Protein AF-A0A382V3U6-F1 (afdb_monomer)

Sequence (64 aa):
MRSIIGLTPANVGKILFEGTDITSLPTHKIAKLGIGFVPEERQIFPELSVWENLDIARRQPKHK

InterPro domains:
  IPR003439 ABC transporter-like, ATP-binding domain [PF00005] (2-57)
  IPR027417 P-loop containing nucleoside triphosphate hydrolase [G3DSA:3.40.50.300] (1-64)
  IPR027417 P-loop containing nucleoside triphosphate hydrolase [SSF52540] (1-61)
  IPR052156 Branched-Chain Amino Acid Transport ATP-binding Protein LivF [PTHR43820] (1-60)

Secondary structure (DSSP, 8-state):
-TTTTTSS--SSS--EETTEE-TT--HHHHHHTT-----SS----TTS-HHHHHHHHH------

Radius of gyration: 14.33 Å; Cα contacts (8 Å, |Δi|>4): 44; chains: 1; bounding box: 31×26×38 Å

pLDDT: mean 85.38, std 10.95, range [38.44, 95.44]

Foldseek 3Di:
DCQLQQNDQDPDDFRDDPNDTCRNPHNVVSVVVVDDDDDPDPPAPPVDDPVVSVVVVPDDDDDD

Mean predicted aligned error: 6.02 Å

Solvent-accessible surface area (backbone atoms only — not comparable to full-atom values): 4344 Å² total; per-residue (Å²): 110,55,37,80,51,35,77,36,79,60,93,72,88,81,43,70,55,98,88,39,80,44,49,84,41,52,38,76,59,45,42,72,74,72,54,84,84,82,67,95,63,85,86,66,64,85,93,46,54,74,67,54,51,53,53,59,72,67,56,75,85,78,86,129

Nearest PDB structures (foldseek):
  1ji0-assembly1_A  TM=8.894E-01  e=1.067E-03  Thermotoga maritima
  4p33-assembly1_A  TM=8.802E-01  e=5.179E-03  Escherichia coli K-12
  6mjp-assembly1_B  TM=7.433E-01  e=4.820E-03  Vibrio cholerae
  8frl-assembly1_A  TM=7.487E-01  e=1.062E-02  Acinetobacter baylyi ADP1
  8hpn-assembly1_D  TM=7.143E-01  e=2.691E-01  Mycolicibacterium smegmatis MC2 155

Organism: NCBI:txid408172

Structure (mmCIF, N/CA/C/O backbone):
data_AF-A0A382V3U6-F1
#
_entry.id   AF-A0A382V3U6-F1
#
loop_
_atom_site.group_PDB
_atom_site.id
_atom_site.type_symbol
_atom_site.label_atom_id
_atom_site.label_alt_id
_atom_site.label_comp_id
_atom_site.label_asym_id
_atom_site.label_entity_id
_atom_site.label_seq_id
_atom_site.pdbx_PDB_ins_code
_atom_site.Cartn_x
_atom_site.Cartn_y
_atom_site.Cartn_z
_atom_site.occupancy
_atom_site.B_iso_or_equiv
_atom_site.auth_seq_id
_atom_site.auth_comp_id
_atom_site.auth_asym_id
_atom_site.auth_atom_id
_atom_site.pdbx_PDB_model_num
ATOM 1 N N . MET A 1 1 ? 2.595 6.813 6.101 1.00 78.06 1 MET A N 1
ATOM 2 C CA . MET A 1 1 ? 2.193 6.053 4.893 1.00 78.06 1 MET A CA 1
ATOM 3 C C . MET A 1 1 ? 1.788 4.611 5.176 1.00 78.06 1 MET A C 1
ATOM 5 O O . MET A 1 1 ? 0.680 4.255 4.808 1.00 78.06 1 MET A O 1
ATOM 9 N N . ARG A 1 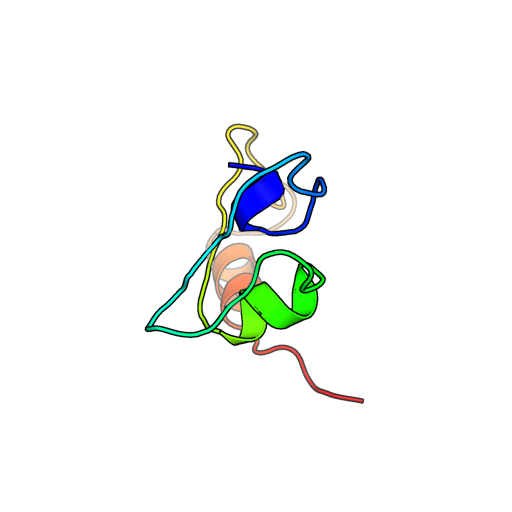2 ? 2.605 3.795 5.865 1.00 83.62 2 ARG A N 1
ATOM 10 C CA . ARG A 1 2 ? 2.313 2.362 6.119 1.00 83.62 2 ARG A CA 1
ATOM 11 C C . ARG A 1 2 ? 0.920 2.077 6.708 1.00 83.62 2 ARG A C 1
ATOM 13 O O . ARG A 1 2 ? 0.307 1.087 6.327 1.00 83.62 2 ARG A O 1
ATOM 20 N N . SER A 1 3 ? 0.398 2.953 7.570 1.00 89.38 3 SER A N 1
ATOM 21 C CA . SER A 1 3 ? -0.945 2.790 8.145 1.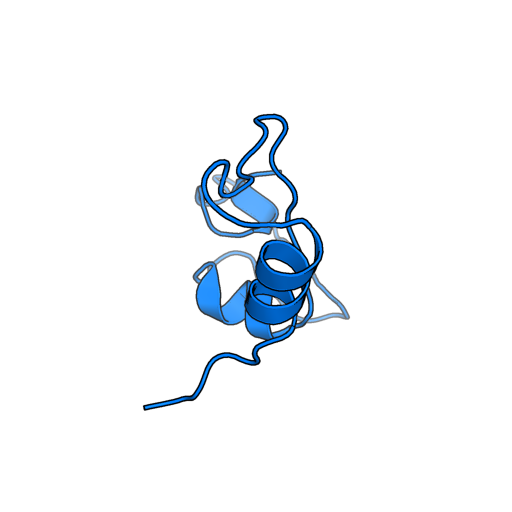00 89.38 3 SER A CA 1
ATOM 22 C C . SER A 1 3 ? -2.097 3.068 7.191 1.00 89.38 3 SER A C 1
ATOM 24 O O . SER A 1 3 ? -3.111 2.390 7.269 1.00 89.38 3 SER A O 1
ATOM 26 N N . ILE A 1 4 ? -1.924 3.983 6.235 1.00 90.00 4 ILE A N 1
ATOM 27 C CA . ILE A 1 4 ? -2.943 4.289 5.215 1.00 90.00 4 ILE A CA 1
ATOM 28 C C . ILE A 1 4 ? -3.176 3.085 4.301 1.00 90.00 4 ILE A C 1
ATOM 30 O O . ILE A 1 4 ? -4.292 2.837 3.870 1.00 90.00 4 ILE A O 1
ATOM 34 N N . ILE A 1 5 ? -2.122 2.313 4.044 1.00 90.62 5 ILE A N 1
ATOM 35 C CA . ILE A 1 5 ? -2.146 1.147 3.155 1.00 90.62 5 ILE A CA 1
ATOM 36 C C . ILE A 1 5 ? -2.324 -0.175 3.917 1.00 90.62 5 ILE A C 1
ATOM 38 O O . ILE A 1 5 ? -2.171 -1.249 3.341 1.00 90.62 5 ILE A O 1
ATOM 42 N N . GLY A 1 6 ? -2.610 -0.121 5.223 1.00 87.06 6 GLY A N 1
ATOM 43 C CA . GLY A 1 6 ? -2.882 -1.300 6.054 1.00 87.06 6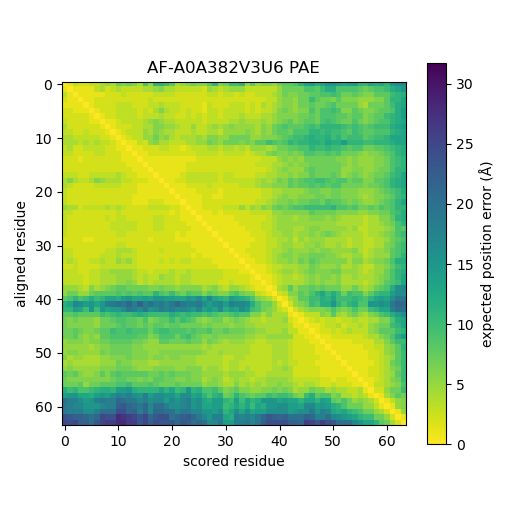 GLY A CA 1
ATOM 44 C C . GLY A 1 6 ? -1.672 -2.195 6.361 1.00 87.06 6 GLY A C 1
ATOM 45 O O . GLY A 1 6 ? -1.863 -3.307 6.845 1.00 87.06 6 GLY A O 1
ATOM 46 N N . LEU A 1 7 ? -0.434 -1.739 6.113 1.00 86.00 7 LEU A N 1
ATOM 47 C CA . LEU A 1 7 ? 0.793 -2.477 6.472 1.00 86.00 7 LEU A CA 1
ATOM 48 C C . LEU A 1 7 ? 1.156 -2.346 7.957 1.00 86.00 7 LEU A C 1
ATOM 50 O O . LEU A 1 7 ? 2.008 -3.072 8.469 1.00 86.00 7 LEU A O 1
ATOM 54 N N . THR A 1 8 ? 0.594 -1.362 8.652 1.00 88.25 8 THR A N 1
ATOM 55 C CA . THR A 1 8 ? 0.828 -1.134 10.082 1.00 88.25 8 THR A CA 1
ATOM 56 C C . THR A 1 8 ? -0.432 -0.512 10.675 1.00 88.25 8 THR A C 1
ATOM 58 O O . THR A 1 8 ? -0.808 0.559 10.210 1.00 88.25 8 THR A O 1
ATOM 61 N N . PRO A 1 9 ? -1.103 -1.123 11.662 1.00 83.94 9 PRO A N 1
ATOM 62 C CA . PRO A 1 9 ? -2.323 -0.556 12.236 1.00 83.94 9 PRO A CA 1
ATOM 63 C C . PRO A 1 9 ? -2.126 0.892 12.704 1.00 83.94 9 PRO A C 1
ATOM 65 O O . PRO A 1 9 ? -1.048 1.256 13.172 1.00 83.94 9 PRO A O 1
ATOM 68 N N . ALA A 1 10 ? -3.152 1.731 12.561 1.00 88.94 10 ALA A N 1
ATOM 69 C CA . ALA A 1 10 ? -3.137 3.059 13.165 1.00 88.94 10 ALA A CA 1
ATOM 70 C C . ALA A 1 10 ? -3.367 2.927 14.678 1.00 88.94 10 ALA A C 1
ATOM 72 O O . ALA A 1 10 ? -4.360 2.338 15.098 1.00 88.94 10 ALA A O 1
ATOM 73 N N . ASN A 1 11 ? -2.466 3.476 15.498 1.00 84.69 11 ASN A N 1
ATOM 74 C CA . ASN A 1 11 ? -2.602 3.406 16.958 1.00 84.69 11 ASN A CA 1
ATOM 75 C C . ASN A 1 11 ? -3.780 4.246 17.477 1.00 84.69 11 ASN A C 1
ATOM 77 O O . ASN A 1 11 ? -4.418 3.869 18.454 1.00 84.69 11 ASN A O 1
ATOM 81 N N . VAL A 1 12 ? -4.056 5.385 16.836 1.00 90.94 12 VAL A N 1
ATOM 82 C CA . VAL A 1 12 ? -5.168 6.296 17.139 1.00 90.94 12 VAL A CA 1
ATOM 83 C C . VAL A 1 12 ? -5.629 6.999 15.860 1.00 90.94 12 VAL A C 1
ATOM 85 O O . VAL A 1 12 ? -4.859 7.135 14.908 1.00 90.94 12 VAL A O 1
ATOM 88 N N . GLY A 1 13 ? -6.871 7.486 15.857 1.00 92.44 13 GLY A N 1
ATOM 89 C CA . GLY A 1 13 ? -7.456 8.230 14.740 1.00 92.44 13 GLY A CA 1
ATOM 90 C C . GLY A 1 13 ? -8.225 7.356 13.749 1.00 92.44 13 GLY A C 1
ATOM 91 O O . GLY A 1 13 ? -8.486 6.181 14.003 1.00 92.44 13 GLY A O 1
ATOM 92 N N . LYS A 1 14 ? -8.628 7.965 12.630 1.00 93.19 14 LYS A N 1
ATOM 93 C CA . LYS A 1 14 ? -9.356 7.308 11.540 1.00 93.19 14 LYS A CA 1
ATOM 94 C C . LYS A 1 14 ? -8.741 7.660 10.195 1.00 93.19 14 LYS A C 1
ATOM 96 O O . LYS A 1 14 ? -8.286 8.785 9.995 1.00 93.19 14 LYS A O 1
ATOM 101 N N . ILE A 1 15 ? -8.772 6.707 9.276 1.00 94.44 15 ILE A N 1
ATOM 102 C CA . ILE A 1 15 ? -8.347 6.870 7.891 1.00 94.44 15 ILE A CA 1
ATOM 103 C C . ILE A 1 15 ? -9.598 6.744 7.028 1.00 94.44 15 ILE A C 1
ATOM 105 O O . ILE A 1 15 ? -10.221 5.685 6.986 1.00 94.44 15 ILE A O 1
ATOM 109 N N . LEU A 1 16 ? -9.971 7.839 6.370 1.00 95.44 16 LEU A N 1
ATOM 110 C CA . LEU A 1 16 ? -11.126 7.901 5.481 1.00 95.44 16 LEU A CA 1
ATOM 111 C C . LEU A 1 16 ? -10.647 8.010 4.036 1.00 95.44 16 LEU A C 1
ATOM 113 O O . LEU A 1 16 ? -9.817 8.863 3.721 1.00 95.44 16 LEU A O 1
ATOM 117 N N . PHE A 1 17 ? -11.204 7.178 3.164 1.00 94.44 17 PHE A N 1
ATOM 118 C CA . PHE A 1 17 ? -11.027 7.271 1.720 1.00 94.44 17 PHE A CA 1
ATOM 119 C C . PHE A 1 17 ? -12.400 7.336 1.058 1.00 94.44 17 PHE A C 1
ATOM 121 O O . PHE A 1 17 ? -13.221 6.450 1.274 1.00 94.44 17 PHE A O 1
ATOM 128 N N . GLU A 1 18 ? -12.673 8.418 0.323 1.00 93.06 18 GLU A N 1
ATOM 129 C CA 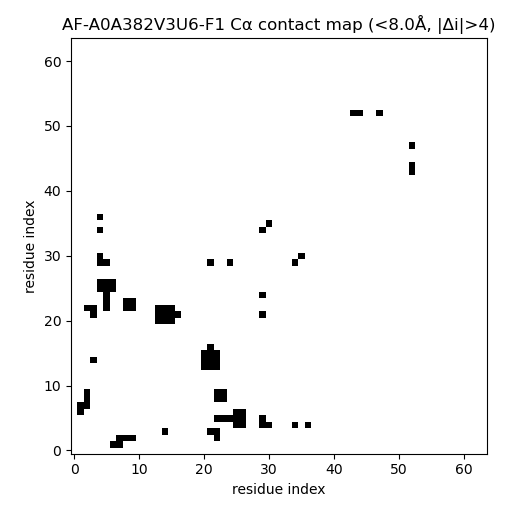. GLU A 1 18 ? -13.978 8.666 -0.319 1.00 93.06 18 GLU A CA 1
ATOM 130 C C . GLU A 1 18 ? -15.175 8.486 0.640 1.00 93.06 18 GLU A C 1
ATOM 132 O O . GLU A 1 18 ? -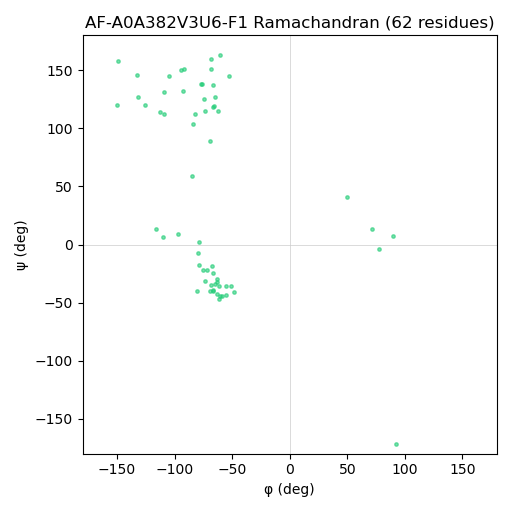16.198 7.896 0.308 1.00 93.06 18 GLU A O 1
ATOM 137 N N . GLY A 1 19 ? -1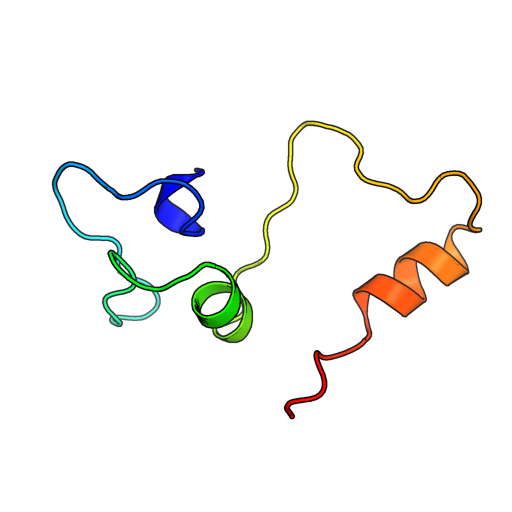5.030 8.952 1.886 1.00 93.25 19 GLY A N 1
ATOM 138 C CA . GLY A 1 19 ? -16.056 8.814 2.927 1.00 93.25 19 GLY A CA 1
ATOM 139 C C . GLY A 1 19 ? -16.155 7.422 3.570 1.00 93.25 19 GLY A C 1
ATOM 140 O O . GLY A 1 19 ? -16.897 7.260 4.536 1.00 93.25 19 GLY A O 1
ATOM 141 N N . THR A 1 20 ? -15.383 6.439 3.103 1.00 92.19 20 THR A N 1
ATOM 142 C CA . THR A 1 20 ? -15.317 5.085 3.670 1.00 92.19 20 THR A CA 1
ATOM 143 C C . THR A 1 20 ? -14.202 4.981 4.708 1.00 92.19 20 THR A C 1
ATOM 145 O O . THR A 1 20 ? -13.066 5.379 4.451 1.00 92.19 20 THR A O 1
ATOM 148 N N . ASP A 1 21 ? -14.504 4.417 5.879 1.00 95.00 21 ASP A N 1
ATOM 149 C CA . ASP A 1 21 ? -13.504 4.121 6.912 1.00 95.00 21 ASP A CA 1
ATOM 150 C C . ASP A 1 21 ? -12.653 2.910 6.507 1.00 95.00 21 ASP A C 1
ATOM 152 O O . ASP A 1 21 ? -13.153 1.790 6.382 1.00 95.00 21 ASP A O 1
ATOM 156 N N . ILE A 1 22 ? -11.356 3.151 6.293 1.00 94.88 22 ILE A N 1
ATOM 157 C CA . ILE A 1 22 ? -10.374 2.135 5.899 1.00 94.88 22 ILE A CA 1
ATOM 158 C C . ILE A 1 22 ? -9.370 1.807 7.014 1.00 94.88 22 ILE A C 1
ATOM 160 O O . ILE A 1 22 ? -8.435 1.042 6.787 1.00 94.88 22 ILE A O 1
ATOM 164 N N . THR A 1 23 ? -9.565 2.345 8.224 1.00 94.19 23 THR A N 1
ATOM 165 C CA . THR A 1 23 ? -8.590 2.306 9.336 1.00 94.19 23 THR A CA 1
ATOM 166 C C . THR A 1 23 ? 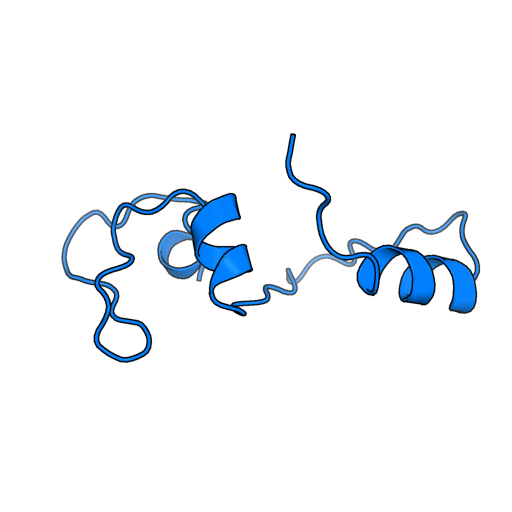-8.131 0.894 9.703 1.00 94.19 23 THR A C 1
ATOM 168 O O . THR A 1 23 ? -6.974 0.685 10.067 1.00 94.19 23 THR A O 1
ATOM 171 N N . SER A 1 24 ? -9.033 -0.083 9.606 1.00 90.38 24 SER A N 1
ATOM 172 C CA . SER A 1 24 ? -8.778 -1.481 9.978 1.00 90.38 24 SER A CA 1
ATOM 173 C C . SER A 1 24 ? -8.863 -2.440 8.790 1.00 90.38 24 SER A C 1
ATOM 175 O O . SER A 1 24 ? -8.940 -3.655 8.982 1.00 90.38 24 SER A O 1
ATOM 177 N N . LEU A 1 25 ? -8.880 -1.923 7.557 1.00 92.25 25 LEU A N 1
ATOM 178 C CA . LEU A 1 25 ? -8.912 -2.782 6.380 1.00 92.25 25 LEU A CA 1
ATOM 179 C C . LEU A 1 25 ? -7.522 -3.381 6.108 1.00 92.25 25 LEU A C 1
ATOM 181 O O . LEU A 1 25 ? -6.513 -2.680 6.179 1.00 92.25 25 LEU A O 1
ATOM 185 N N . PRO A 1 26 ? -7.440 -4.672 5.747 1.00 90.88 26 PRO A N 1
ATOM 186 C CA . PRO A 1 26 ? -6.188 -5.261 5.294 1.00 90.88 26 PRO A CA 1
ATOM 187 C C . PRO A 1 26 ? -5.778 -4.680 3.931 1.00 90.88 26 PRO A C 1
ATOM 189 O O . PRO A 1 26 ? -6.632 -4.365 3.096 1.00 90.88 26 PRO A O 1
ATOM 192 N N . THR A 1 27 ? -4.470 -4.621 3.660 1.00 90.75 27 THR A N 1
ATOM 193 C CA . THR A 1 27 ? -3.877 -4.018 2.446 1.00 90.75 27 THR A CA 1
ATOM 194 C C . THR A 1 27 ? -4.536 -4.465 1.140 1.00 90.75 27 THR A C 1
ATOM 196 O O . THR A 1 27 ? -4.804 -3.642 0.273 1.00 90.75 27 THR A O 1
ATOM 199 N N . HIS A 1 28 ? -4.875 -5.751 0.993 1.00 89.38 28 HIS A N 1
ATOM 200 C CA . HIS A 1 28 ? -5.504 -6.265 -0.231 1.00 89.38 28 HIS A CA 1
ATOM 201 C C . HIS A 1 28 ? -6.927 -5.727 -0.470 1.00 89.38 28 HIS A C 1
ATOM 203 O O . HIS A 1 28 ? -7.384 -5.712 -1.610 1.00 89.38 28 HIS A O 1
ATOM 209 N N . LYS A 1 29 ? -7.648 -5.310 0.581 1.00 91.44 29 LYS A N 1
ATOM 210 C CA . LYS A 1 29 ? -8.945 -4.629 0.441 1.00 91.44 29 LYS A CA 1
ATOM 211 C C . LYS A 1 29 ? -8.748 -3.157 0.105 1.00 91.44 29 LYS A C 1
ATOM 213 O O . LYS A 1 29 ? -9.445 -2.659 -0.765 1.00 91.44 29 LYS A O 1
ATOM 218 N N . ILE A 1 30 ? -7.762 -2.508 0.721 1.00 92.56 30 ILE A N 1
ATOM 219 C CA . ILE A 1 30 ? -7.398 -1.113 0.432 1.00 92.56 30 ILE A CA 1
ATOM 220 C C . ILE A 1 30 ? -6.963 -0.958 -1.036 1.00 92.56 30 ILE A C 1
ATOM 222 O O . ILE A 1 30 ? -7.450 -0.073 -1.730 1.00 92.56 30 ILE A O 1
ATOM 226 N N . ALA A 1 31 ? -6.143 -1.877 -1.555 1.00 90.62 31 ALA A N 1
ATOM 227 C CA . ALA A 1 31 ? -5.730 -1.879 -2.960 1.00 90.62 31 ALA A CA 1
ATOM 228 C C . ALA A 1 31 ? -6.915 -2.027 -3.935 1.00 90.62 31 ALA A C 1
ATOM 230 O O . ALA A 1 31 ? -6.934 -1.402 -4.992 1.00 90.62 31 ALA A O 1
ATOM 231 N N . LYS A 1 32 ? -7.941 -2.811 -3.569 1.00 89.94 32 LYS A N 1
ATOM 232 C CA . LYS A 1 32 ? -9.173 -2.962 -4.366 1.00 89.94 32 LYS A CA 1
ATOM 233 C C . LYS A 1 32 ? -10.023 -1.687 -4.415 1.00 89.94 32 LYS A C 1
ATOM 235 O O . LYS A 1 32 ? -10.840 -1.571 -5.319 1.00 89.94 32 LYS A O 1
ATOM 240 N N . LEU A 1 33 ? -9.815 -0.741 -3.495 1.00 91.19 33 LEU A N 1
ATOM 241 C CA . LEU A 1 33 ? -10.428 0.593 -3.542 1.00 91.19 33 LEU A CA 1
ATOM 242 C C . LEU A 1 33 ? -9.708 1.539 -4.521 1.00 91.19 33 LEU A C 1
ATOM 244 O O . LEU A 1 33 ? -10.074 2.700 -4.622 1.00 91.19 33 LEU A O 1
ATOM 248 N N . GLY A 1 34 ? -8.680 1.064 -5.235 1.00 89.69 34 GLY A N 1
ATOM 249 C CA . GLY A 1 34 ? -7.915 1.870 -6.192 1.00 89.69 34 GLY A CA 1
ATOM 250 C C . GLY A 1 34 ? -6.716 2.596 -5.582 1.00 89.69 34 GLY A C 1
ATOM 251 O O . GLY A 1 34 ? -6.059 3.378 -6.267 1.00 89.69 34 GLY A O 1
ATOM 252 N N . ILE A 1 35 ? -6.388 2.331 -4.314 1.00 90.69 35 ILE A N 1
ATOM 253 C CA . ILE A 1 35 ? -5.230 2.933 -3.649 1.00 90.69 35 ILE A CA 1
ATOM 254 C C . ILE A 1 35 ? -3.962 2.152 -4.017 1.00 90.69 35 ILE A C 1
ATOM 256 O O . ILE A 1 35 ? -3.779 1.004 -3.609 1.00 90.69 35 ILE A O 1
ATOM 260 N N . GLY A 1 36 ? -3.068 2.797 -4.768 1.00 87.69 36 GLY A N 1
ATOM 261 C CA . GLY A 1 36 ? -1.730 2.292 -5.081 1.00 87.69 36 GLY A CA 1
ATOM 262 C C . GLY A 1 36 ? -0.665 2.814 -4.115 1.00 87.69 36 GLY A C 1
ATOM 263 O O . GLY A 1 36 ? -0.767 3.926 -3.598 1.00 87.69 36 GLY A O 1
ATOM 264 N N . PHE A 1 37 ? 0.385 2.023 -3.889 1.00 86.81 37 PHE A N 1
ATOM 265 C CA . PHE A 1 37 ? 1.544 2.425 -3.092 1.00 86.81 37 PHE A CA 1
ATOM 266 C C . PHE A 1 37 ? 2.838 2.097 -3.827 1.00 86.81 37 PHE A C 1
ATOM 268 O O . PHE A 1 37 ? 3.052 0.952 -4.217 1.00 86.81 37 PHE A O 1
ATOM 275 N N . VAL A 1 38 ? 3.701 3.100 -3.973 1.00 85.88 38 VAL A N 1
ATOM 276 C CA . VAL A 1 38 ? 5.058 2.941 -4.499 1.00 85.88 38 VAL A CA 1
ATOM 277 C C . VAL A 1 38 ? 6.024 3.149 -3.329 1.00 85.88 38 VAL A C 1
ATOM 279 O O . VAL A 1 38 ? 6.067 4.258 -2.791 1.00 85.88 38 VAL A O 1
ATOM 282 N N . PRO A 1 39 ? 6.740 2.105 -2.873 1.00 81.25 39 PRO A N 1
ATOM 283 C CA . PRO A 1 39 ? 7.732 2.246 -1.812 1.00 81.25 39 PRO A CA 1
ATOM 284 C C . PRO A 1 39 ? 8.944 3.066 -2.282 1.00 81.25 39 PRO A C 1
ATOM 286 O O . PRO A 1 39 ? 9.197 3.189 -3.477 1.00 81.25 39 PRO A O 1
ATOM 289 N N . 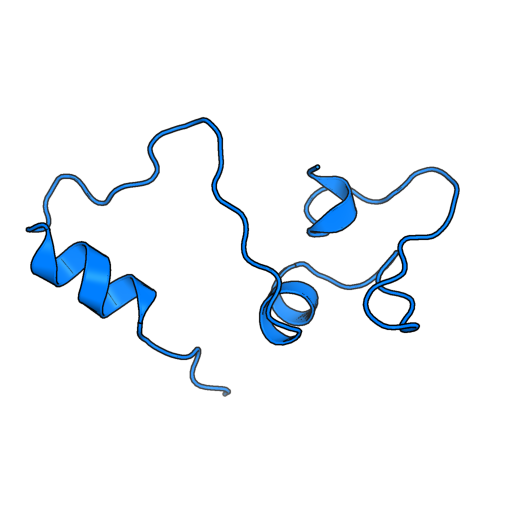GLU A 1 40 ? 9.708 3.614 -1.333 1.00 77.50 40 GLU A N 1
ATOM 290 C CA . GLU A 1 40 ? 10.963 4.333 -1.626 1.00 77.50 40 GLU A CA 1
ATOM 291 C C . GLU A 1 40 ? 12.019 3.421 -2.269 1.00 77.50 40 GLU A C 1
ATOM 293 O O . GLU A 1 40 ? 12.810 3.854 -3.106 1.00 77.50 40 GLU A O 1
ATOM 298 N N . GLU A 1 41 ? 12.020 2.141 -1.899 1.00 74.62 41 GLU A N 1
ATOM 299 C CA . GLU A 1 41 ? 12.900 1.134 -2.479 1.00 74.62 41 GLU A CA 1
ATOM 300 C C . GLU A 1 41 ? 12.402 0.711 -3.866 1.00 74.62 41 GLU A C 1
ATOM 302 O O . GLU A 1 41 ? 11.210 0.473 -4.081 1.00 74.62 41 GLU A O 1
ATOM 307 N N . ARG A 1 42 ? 13.328 0.564 -4.822 1.00 66.88 42 ARG A N 1
ATOM 308 C CA . ARG A 1 42 ? 13.014 0.088 -6.175 1.00 66.88 42 ARG A CA 1
ATOM 309 C C . ARG A 1 42 ? 12.628 -1.391 -6.143 1.00 66.88 42 ARG A C 1
ATOM 311 O O . ARG A 1 42 ? 13.469 -2.257 -6.353 1.00 66.88 42 ARG A O 1
ATOM 318 N N . GLN A 1 43 ? 11.346 -1.678 -5.949 1.00 70.75 43 GLN A N 1
ATOM 319 C CA . GLN A 1 43 ? 10.774 -3.012 -6.151 1.00 70.75 43 GLN A CA 1
ATOM 320 C C . GLN A 1 43 ? 10.401 -3.225 -7.626 1.00 70.75 43 GLN A C 1
ATOM 322 O O . GLN A 1 43 ? 9.240 -3.436 -7.967 1.00 70.75 43 GLN A O 1
ATOM 327 N N . ILE A 1 44 ? 11.394 -3.114 -8.512 1.00 82.00 44 ILE A N 1
ATOM 328 C CA . ILE A 1 44 ? 11.276 -3.549 -9.911 1.00 82.00 44 ILE A CA 1
ATOM 329 C C . ILE A 1 44 ? 11.759 -4.993 -10.018 1.00 82.00 44 ILE A C 1
ATOM 331 O O . ILE A 1 44 ? 12.636 -5.393 -9.256 1.00 82.00 44 ILE A O 1
ATOM 335 N N . PHE A 1 45 ? 11.228 -5.768 -10.962 1.00 84.25 45 PHE A N 1
ATOM 336 C CA . PHE A 1 45 ? 11.752 -7.100 -11.257 1.00 84.25 45 PHE A CA 1
ATOM 337 C C . PHE A 1 45 ? 12.938 -6.943 -12.218 1.00 84.25 45 PHE A C 1
ATOM 339 O O . PHE A 1 45 ? 12.713 -6.657 -13.398 1.00 84.25 45 PHE A O 1
ATOM 346 N N . PRO A 1 46 ? 14.194 -7.068 -11.740 1.00 85.81 46 PRO A N 1
ATOM 347 C CA . PRO A 1 46 ? 15.370 -6.690 -12.526 1.00 85.81 46 PRO A CA 1
ATOM 348 C C . PRO A 1 46 ? 15.651 -7.659 -13.679 1.00 85.81 46 PRO A C 1
ATOM 350 O O . PRO A 1 46 ? 16.302 -7.288 -14.647 1.00 85.81 46 PRO A O 1
ATOM 353 N N . GLU A 1 47 ? 15.149 -8.889 -13.582 1.00 91.19 47 GLU A N 1
ATOM 354 C CA . GLU A 1 47 ? 15.282 -9.929 -14.608 1.00 91.19 47 GLU A CA 1
ATOM 355 C C . GLU A 1 47 ? 14.281 -9.761 -15.761 1.00 91.19 47 GLU A C 1
ATOM 357 O O . GLU A 1 47 ? 14.363 -10.475 -16.756 1.00 91.19 47 GLU A O 1
ATOM 362 N N . LEU A 1 48 ? 13.334 -8.828 -15.633 1.00 89.38 48 LEU A N 1
ATOM 363 C CA . LEU A 1 48 ? 12.279 -8.595 -16.609 1.00 89.38 48 LEU A CA 1
ATOM 364 C C . LEU A 1 48 ? 12.549 -7.326 -17.414 1.00 89.38 48 LEU A C 1
ATOM 366 O O . LEU A 1 48 ? 13.016 -6.309 -16.895 1.00 89.38 48 LEU A O 1
ATOM 370 N N . SER A 1 49 ? 12.170 -7.354 -18.688 1.00 93.75 49 SER A N 1
ATOM 371 C CA . SER A 1 49 ? 12.124 -6.159 -19.523 1.00 93.75 49 SER A CA 1
ATOM 372 C C . SER A 1 49 ? 11.155 -5.117 -18.951 1.00 93.75 49 SER A C 1
ATOM 374 O O . SER A 1 49 ? 10.276 -5.400 -18.128 1.00 93.75 49 SER A O 1
ATOM 376 N N . VAL A 1 50 ? 11.285 -3.876 -19.426 1.00 90.50 50 VAL A N 1
ATOM 377 C CA . VAL A 1 50 ? 10.356 -2.789 -19.075 1.00 90.50 50 VAL A CA 1
ATOM 378 C C . VAL A 1 50 ? 8.913 -3.184 -19.401 1.00 90.50 50 VAL A C 1
ATOM 380 O O . VAL A 1 50 ? 8.019 -2.972 -18.586 1.00 90.50 50 VAL A O 1
ATOM 383 N N . TRP A 1 51 ? 8.685 -3.799 -20.565 1.00 92.44 51 TRP A N 1
ATOM 384 C CA . TRP A 1 51 ? 7.352 -4.230 -20.984 1.00 92.44 51 TRP A CA 1
ATOM 385 C C . TRP A 1 51 ? 6.762 -5.293 -20.052 1.00 92.44 51 TRP A C 1
ATOM 387 O O . TRP A 1 51 ? 5.600 -5.194 -19.668 1.00 92.44 51 TRP A O 1
ATOM 397 N N . GLU A 1 52 ? 7.561 -6.274 -19.637 1.00 91.00 52 GLU A N 1
ATOM 398 C CA . GLU A 1 52 ? 7.118 -7.331 -18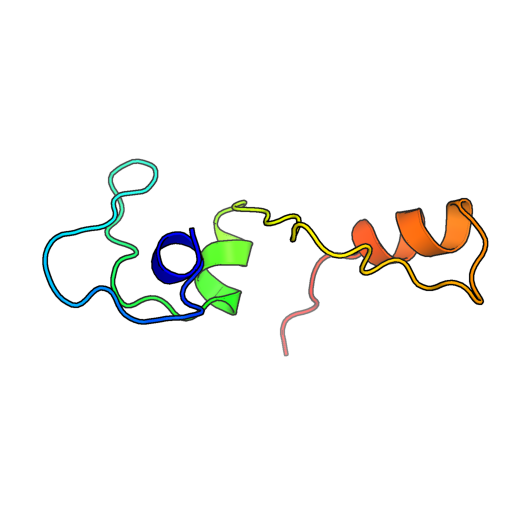.722 1.00 91.00 52 GLU A CA 1
ATOM 399 C C . GLU A 1 52 ? 6.790 -6.788 -17.326 1.00 91.00 52 GLU A C 1
ATOM 401 O O . GLU A 1 52 ? 5.766 -7.162 -16.751 1.00 91.00 52 GLU A O 1
ATOM 406 N N . ASN A 1 53 ? 7.591 -5.849 -16.810 1.00 89.56 53 ASN A N 1
ATOM 407 C CA . ASN A 1 53 ? 7.276 -5.149 -15.560 1.00 89.56 53 ASN A CA 1
ATOM 408 C C . ASN A 1 53 ? 5.921 -4.417 -15.650 1.00 89.56 53 ASN A C 1
ATOM 410 O O . ASN A 1 53 ? 5.102 -4.507 -14.731 1.00 89.56 53 ASN A O 1
ATOM 414 N N . LEU A 1 54 ? 5.658 -3.728 -16.767 1.00 89.88 54 LEU A N 1
ATOM 415 C CA . LEU A 1 54 ? 4.398 -3.012 -16.989 1.00 89.88 54 LEU A CA 1
ATOM 416 C C . LEU A 1 54 ? 3.200 -3.959 -17.179 1.00 89.88 54 LEU A C 1
ATOM 418 O O . LEU A 1 54 ? 2.123 -3.685 -16.645 1.00 89.88 54 LEU A O 1
ATOM 422 N N . ASP A 1 55 ? 3.359 -5.080 -17.894 1.00 90.44 55 ASP A N 1
ATOM 423 C CA . ASP A 1 55 ? 2.267 -6.048 -18.082 1.00 90.44 55 ASP A CA 1
ATOM 424 C C . ASP A 1 55 ? 1.874 -6.725 -16.762 1.00 90.44 55 ASP A C 1
ATOM 426 O O . ASP A 1 55 ? 0.682 -6.882 -16.492 1.00 90.44 55 ASP A O 1
ATOM 430 N N . ILE A 1 56 ? 2.846 -7.060 -15.903 1.00 86.69 56 ILE A N 1
ATOM 431 C CA . ILE A 1 56 ? 2.572 -7.608 -14.566 1.00 86.69 56 ILE A CA 1
ATOM 432 C C . ILE A 1 56 ? 1.773 -6.608 -13.727 1.00 86.69 56 ILE A C 1
ATOM 434 O O . ILE A 1 56 ? 0.758 -6.991 -13.145 1.00 86.69 56 ILE A O 1
ATOM 438 N N . ALA A 1 57 ? 2.179 -5.334 -13.709 1.00 82.75 57 ALA A N 1
ATOM 439 C CA . ALA A 1 57 ? 1.485 -4.288 -12.955 1.00 82.75 57 ALA A CA 1
ATOM 440 C C . ALA A 1 57 ? 0.043 -4.047 -13.443 1.00 82.75 57 ALA A C 1
ATOM 442 O O . ALA A 1 57 ? -0.826 -3.679 -12.654 1.00 82.75 57 ALA A O 1
ATOM 443 N N . ARG A 1 58 ? -0.237 -4.282 -14.733 1.00 82.06 58 ARG A N 1
ATOM 444 C CA . ARG A 1 58 ? -1.573 -4.114 -15.331 1.00 82.06 58 ARG A CA 1
ATOM 445 C C . ARG A 1 58 ? -2.551 -5.238 -14.973 1.00 82.06 58 ARG A C 1
ATOM 447 O O . ARG A 1 58 ? -3.764 -5.053 -15.097 1.00 82.06 58 ARG A O 1
ATOM 454 N N . ARG A 1 59 ? -2.072 -6.422 -14.577 1.00 74.19 59 ARG A N 1
ATOM 455 C CA . ARG A 1 59 ? -2.952 -7.573 -14.318 1.00 74.19 59 ARG A CA 1
ATOM 456 C C . ARG A 1 59 ? -3.841 -7.305 -13.109 1.00 74.19 59 ARG A C 1
ATOM 458 O O . ARG A 1 59 ? -3.367 -7.169 -11.987 1.00 74.19 59 ARG A O 1
ATOM 465 N N . GLN A 1 60 ? -5.155 -7.301 -13.332 1.00 64.44 60 GLN A N 1
ATOM 466 C CA . GLN A 1 60 ? -6.109 -7.239 -12.231 1.00 64.44 60 GLN A CA 1
ATOM 467 C C . GLN A 1 60 ? -6.047 -8.531 -11.400 1.00 64.44 60 GLN A C 1
ATOM 469 O O . GLN A 1 60 ? -5.985 -9.627 -11.973 1.00 64.44 60 GLN A O 1
ATOM 474 N N . PRO A 1 61 ? -6.083 -8.439 -10.059 1.00 60.91 61 PRO A N 1
ATOM 475 C CA . PRO A 1 61 ? -6.073 -9.614 -9.203 1.00 60.91 61 PRO A CA 1
ATOM 476 C C . PRO A 1 61 ? -7.326 -10.460 -9.469 1.00 60.91 61 PRO A C 1
ATOM 478 O O . PRO A 1 61 ? -8.450 -10.032 -9.205 1.00 60.91 61 PRO A O 1
ATOM 481 N N . LYS A 1 62 ? -7.136 -11.679 -9.991 1.00 54.88 62 LYS A N 1
ATOM 482 C CA . LYS A 1 62 ? -8.219 -12.661 -10.136 1.00 54.88 62 LYS A CA 1
ATOM 483 C C . LYS A 1 62 ? -8.688 -13.075 -8.736 1.00 54.88 62 LYS A C 1
ATOM 485 O O . LYS A 1 62 ? -7.894 -13.606 -7.965 1.00 54.88 62 LYS A O 1
ATOM 490 N N . HIS A 1 63 ? -9.958 -12.834 -8.407 1.00 54.56 63 HIS A N 1
ATOM 491 C CA . HIS A 1 63 ? -10.580 -13.428 -7.220 1.00 54.56 63 HIS A CA 1
ATOM 492 C C . HIS A 1 63 ? -10.652 -14.951 -7.402 1.00 54.56 63 HIS A C 1
ATOM 494 O O . HIS A 1 63 ? -11.183 -15.425 -8.407 1.00 54.56 63 HIS A O 1
ATOM 500 N N . LYS A 1 64 ? -10.136 -15.694 -6.424 1.00 38.44 64 LYS A N 1
ATOM 501 C CA . LYS A 1 64 ? -10.654 -17.009 -6.045 1.00 38.44 64 LYS A CA 1
ATOM 502 C C . LYS A 1 64 ? -11.284 -16.869 -4.670 1.00 38.44 64 LYS A C 1
ATOM 504 O O . LYS A 1 64 ? -10.736 -16.066 -3.879 1.00 38.44 64 LYS A O 1
#